Protein AF-A0A956IGI9-F1 (afdb_monomer)

Solvent-accessible surface area (backbone atoms only — not comparable to full-ato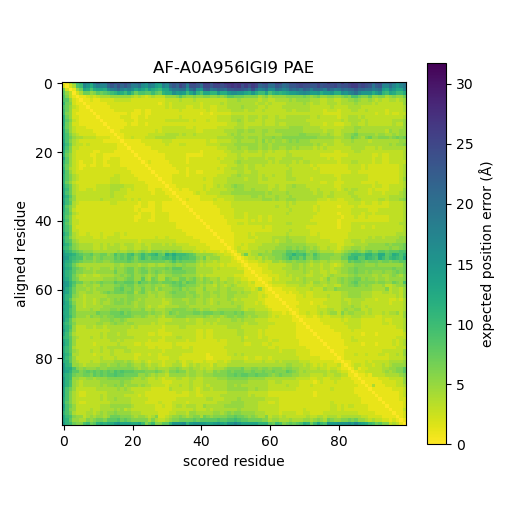m values): 5395 Å² total; per-residue (Å²): 132,85,82,76,76,48,74,65,55,28,53,51,24,49,74,70,71,33,60,66,61,21,14,56,38,40,21,69,46,32,70,42,55,66,71,57,16,45,51,20,46,51,43,31,50,53,46,48,73,73,31,76,65,45,55,61,54,61,63,46,49,58,58,34,54,76,68,66,39,61,70,62,38,30,53,49,45,27,73,50,26,64,42,53,77,88,51,24,58,60,21,40,52,48,36,45,64,75,76,105

pLDDT: mean 87.43, std 8.86, range [37.09, 94.12]

Structure (mmCIF, N/CA/C/O backbone):
data_AF-A0A956IGI9-F1
#
_entry.id   AF-A0A956IGI9-F1
#
loop_
_atom_site.group_PDB
_atom_site.id
_atom_site.type_symbol
_atom_site.label_atom_id
_atom_site.label_alt_id
_atom_site.label_comp_id
_atom_site.label_asym_id
_atom_site.label_entity_id
_atom_site.label_seq_id
_atom_site.pdbx_PDB_ins_code
_atom_site.Cartn_x
_atom_site.Cartn_y
_atom_site.Cartn_z
_atom_site.occupancy
_atom_site.B_iso_or_equiv
_atom_site.auth_seq_id
_atom_site.auth_comp_id
_atom_site.auth_asym_id
_atom_site.auth_atom_id
_atom_site.pdbx_PDB_model_num
ATOM 1 N N . MET A 1 1 ? -14.748 -4.866 -20.538 1.00 37.09 1 MET A N 1
ATOM 2 C CA . MET A 1 1 ? -13.595 -4.004 -20.219 1.00 37.09 1 MET A CA 1
ATOM 3 C C . MET A 1 1 ? -13.408 -4.129 -18.726 1.00 37.09 1 MET A C 1
ATOM 5 O O . MET A 1 1 ? -14.279 -3.675 -18.006 1.00 37.09 1 MET A O 1
ATOM 9 N N . SER A 1 2 ? -12.418 -4.885 -18.262 1.00 43.06 2 SER A N 1
ATOM 10 C CA . SER A 1 2 ? -12.251 -5.094 -16.822 1.00 43.06 2 SER A CA 1
ATOM 11 C C . SER A 1 2 ? -11.619 -3.834 -16.247 1.00 43.06 2 SER A C 1
ATOM 13 O O . SER A 1 2 ? -10.451 -3.565 -16.514 1.00 43.06 2 SER A O 1
ATOM 15 N N . GLU A 1 3 ? -12.413 -3.019 -15.560 1.00 54.44 3 GLU A N 1
ATOM 16 C CA . GLU A 1 3 ? -11.951 -1.813 -14.875 1.00 54.44 3 GLU A CA 1
ATOM 17 C C . GLU A 1 3 ? -10.871 -2.203 -13.857 1.00 54.44 3 GLU A C 1
ATOM 19 O O . GLU A 1 3 ? -11.128 -2.881 -12.862 1.00 54.44 3 GLU A O 1
ATOM 24 N N . SER A 1 4 ? -9.622 -1.851 -14.155 1.00 75.00 4 SER A N 1
ATOM 25 C CA . SER A 1 4 ? -8.497 -2.085 -13.258 1.00 75.00 4 SER A CA 1
ATOM 26 C C . SER A 1 4 ? -8.657 -1.200 -12.028 1.00 75.00 4 SER A C 1
ATOM 28 O O . SER A 1 4 ? -8.580 0.019 -12.147 1.00 75.00 4 SER A O 1
ATOM 30 N N . VAL A 1 5 ? -8.844 -1.805 -10.852 1.00 86.75 5 VAL A N 1
ATOM 31 C CA . VAL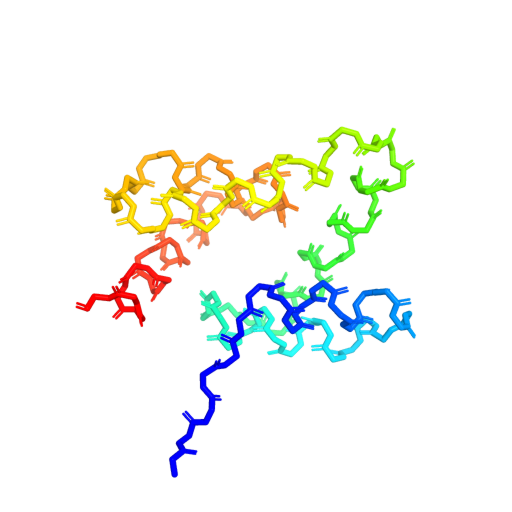 A 1 5 ? -8.848 -1.061 -9.584 1.00 86.75 5 VAL A CA 1
ATOM 32 C C . VAL A 1 5 ? -7.554 -0.261 -9.414 1.00 86.75 5 VAL A C 1
ATOM 34 O O . VAL A 1 5 ? -6.468 -0.715 -9.798 1.00 86.75 5 VAL A O 1
ATOM 37 N N . THR A 1 6 ? -7.677 0.922 -8.822 1.00 87.75 6 THR A N 1
ATOM 38 C CA . THR A 1 6 ? -6.606 1.905 -8.644 1.00 87.75 6 THR A CA 1
ATOM 39 C C . THR A 1 6 ? -6.452 2.317 -7.177 1.00 87.75 6 THR A C 1
ATOM 41 O O . THR A 1 6 ? -7.330 2.099 -6.343 1.00 87.75 6 THR A O 1
ATOM 44 N N . PHE A 1 7 ? -5.352 3.005 -6.850 1.00 86.69 7 PHE A N 1
ATOM 45 C CA . PHE A 1 7 ? -5.176 3.612 -5.524 1.00 86.69 7 PHE A CA 1
ATOM 46 C C . PHE A 1 7 ? -6.249 4.660 -5.192 1.00 86.69 7 PHE A C 1
ATOM 48 O O . PHE A 1 7 ? -6.500 4.930 -4.019 1.00 86.69 7 PHE A O 1
ATOM 55 N N . ARG A 1 8 ? -6.905 5.240 -6.207 1.00 86.38 8 ARG A N 1
ATOM 56 C CA . ARG A 1 8 ? -8.039 6.145 -6.001 1.00 86.38 8 ARG A CA 1
ATOM 57 C C . ARG A 1 8 ? -9.261 5.393 -5.479 1.00 86.38 8 ARG A C 1
ATOM 59 O O . ARG A 1 8 ? -9.946 5.927 -4.615 1.00 86.38 8 ARG A O 1
ATOM 66 N N . ASP A 1 9 ? -9.504 4.176 -5.960 1.00 90.69 9 ASP A N 1
ATOM 67 C CA . ASP A 1 9 ? -10.604 3.328 -5.482 1.00 90.69 9 ASP A CA 1
ATOM 68 C C . ASP A 1 9 ? -10.368 2.908 -4.029 1.00 90.69 9 ASP A C 1
ATOM 70 O O . ASP A 1 9 ? -11.273 2.995 -3.204 1.00 90.69 9 ASP A O 1
ATOM 74 N N . PHE A 1 10 ? -9.120 2.567 -3.689 1.00 91.25 10 PHE A N 1
ATOM 75 C CA . PHE A 1 10 ? -8.707 2.314 -2.306 1.00 91.25 10 PHE A CA 1
ATOM 76 C C . PHE A 1 10 ? -8.962 3.525 -1.398 1.00 91.25 10 PHE A C 1
ATOM 78 O O . PHE A 1 10 ? -9.621 3.404 -0.366 1.00 91.25 10 PHE A O 1
ATOM 85 N N . ALA A 1 11 ? -8.487 4.710 -1.797 1.00 87.62 11 ALA A N 1
ATOM 86 C CA . ALA A 1 11 ? -8.698 5.937 -1.033 1.00 87.62 11 ALA A CA 1
ATOM 87 C C . ALA A 1 11 ? -10.190 6.292 -0.908 1.00 87.62 11 ALA A C 1
ATOM 89 O O . ALA A 1 11 ? -10.628 6.725 0.155 1.00 87.62 11 ALA A O 1
ATOM 90 N N . GLY A 1 12 ? -10.979 6.080 -1.966 1.00 90.00 12 GLY A N 1
ATOM 91 C CA . GLY A 1 12 ? -12.427 6.282 -1.951 1.00 90.00 12 GLY A CA 1
ATOM 92 C C . GLY A 1 12 ? -13.139 5.353 -0.967 1.00 90.00 12 GLY A C 1
ATOM 93 O O . GLY A 1 12 ? -13.962 5.819 -0.182 1.00 90.00 12 GLY A O 1
ATOM 94 N N . ALA A 1 13 ? -12.782 4.067 -0.950 1.00 92.75 13 ALA A N 1
ATOM 95 C CA . ALA A 1 13 ? -13.313 3.101 0.010 1.00 92.75 13 ALA A CA 1
ATOM 96 C C . ALA A 1 13 ? -12.975 3.495 1.459 1.00 92.75 13 ALA A C 1
ATOM 98 O O . ALA A 1 13 ? -13.861 3.536 2.312 1.00 92.75 13 ALA A O 1
ATOM 99 N N . LEU A 1 14 ? -11.728 3.907 1.719 1.00 90.00 14 LEU A N 1
ATOM 100 C CA . LEU A 1 14 ? -11.318 4.417 3.030 1.00 90.00 14 LEU A CA 1
ATOM 101 C C . LEU A 1 14 ? -12.101 5.662 3.463 1.00 90.00 14 LEU A C 1
ATOM 103 O O . LEU A 1 14 ? -12.542 5.738 4.608 1.00 90.00 14 LEU A O 1
ATOM 107 N N . MET A 1 15 ? -12.298 6.627 2.561 1.00 87.62 15 MET A N 1
ATOM 108 C CA . MET A 1 15 ? -13.073 7.842 2.845 1.00 87.62 15 MET A CA 1
ATOM 109 C C . MET A 1 15 ? -14.546 7.542 3.149 1.00 87.62 15 MET A C 1
ATOM 111 O O . MET A 1 15 ? -15.155 8.244 3.952 1.00 87.62 15 MET A O 1
ATOM 115 N N . ASN A 1 16 ? -15.097 6.475 2.567 1.00 91.38 16 ASN A N 1
ATOM 116 C CA . ASN A 1 16 ? -16.446 5.988 2.856 1.00 91.38 16 ASN A CA 1
ATOM 117 C C . ASN A 1 16 ? -16.521 5.102 4.113 1.00 91.38 16 ASN A C 1
ATOM 119 O O . ASN A 1 16 ? -17.584 4.565 4.410 1.00 91.38 16 ASN A O 1
ATOM 123 N N . SER A 1 17 ? -15.419 4.954 4.861 1.00 90.56 17 SER A N 1
ATOM 124 C CA . SER A 1 17 ? -15.307 4.035 6.006 1.00 90.56 17 SER A CA 1
ATOM 125 C C . SER A 1 17 ? -15.577 2.564 5.650 1.00 90.56 17 SER A C 1
ATOM 127 O O . SER A 1 17 ? -15.946 1.771 6.513 1.00 90.56 17 SER A O 1
ATOM 129 N N . ASP A 1 18 ? -15.359 2.189 4.387 1.00 93.38 18 ASP A N 1
ATOM 130 C CA . ASP A 1 18 ? -15.518 0.829 3.876 1.00 93.38 18 ASP A CA 1
ATOM 131 C C . ASP A 1 18 ? -14.156 0.116 3.825 1.00 93.38 18 ASP A C 1
ATOM 133 O O . ASP A 1 18 ? -13.492 0.008 2.788 1.00 93.38 18 ASP A O 1
ATOM 137 N N . SER A 1 19 ? -13.700 -0.337 4.996 1.00 90.94 19 SER A N 1
ATOM 138 C CA . SER A 1 19 ? -12.419 -1.044 5.136 1.00 90.94 19 SER A CA 1
ATOM 139 C C . SER A 1 19 ? -12.394 -2.384 4.391 1.00 90.94 19 SER A C 1
ATOM 141 O O . SER A 1 19 ? -11.324 -2.824 3.962 1.00 90.94 19 SER A O 1
ATOM 143 N N . GLU A 1 20 ? -13.551 -3.031 4.221 1.00 92.62 20 GLU A N 1
ATOM 144 C CA . GLU A 1 20 ? -13.662 -4.299 3.498 1.00 92.62 20 GLU A CA 1
ATOM 145 C C . GLU A 1 20 ? -13.383 -4.076 2.010 1.00 92.62 20 GLU A C 1
ATOM 147 O O . GLU A 1 20 ? -12.456 -4.687 1.464 1.00 92.62 20 GLU A O 1
ATOM 152 N N . ALA A 1 21 ? -14.073 -3.117 1.383 1.00 92.88 21 ALA A N 1
ATOM 153 C CA . ALA A 1 21 ? -13.815 -2.744 -0.005 1.00 92.88 21 ALA A CA 1
ATOM 154 C C . ALA A 1 21 ? -12.370 -2.262 -0.206 1.00 92.88 21 ALA A C 1
ATOM 156 O O . ALA A 1 21 ? -11.716 -2.661 -1.173 1.00 92.88 21 ALA A O 1
ATOM 157 N N . ALA A 1 22 ? -11.830 -1.474 0.732 1.00 93.31 22 ALA A N 1
ATOM 158 C CA . ALA A 1 22 ? -10.442 -1.020 0.681 1.00 93.31 22 ALA A CA 1
ATOM 159 C C . ALA A 1 22 ? -9.452 -2.202 0.676 1.00 93.31 22 ALA A C 1
ATOM 161 O O . AL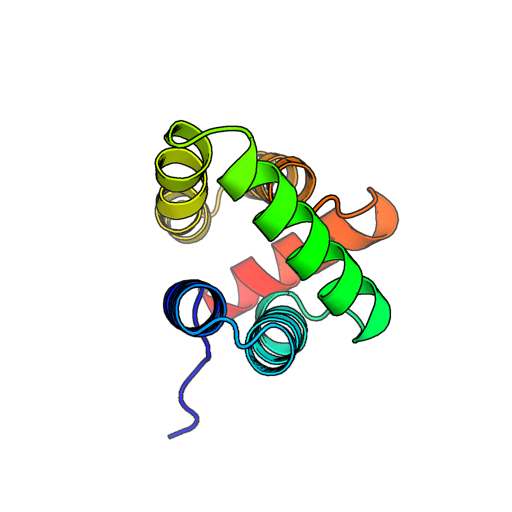A A 1 22 ? -8.547 -2.256 -0.160 1.00 93.31 22 ALA A O 1
ATOM 162 N N . SER A 1 23 ? -9.645 -3.196 1.550 1.00 93.94 23 SER A N 1
ATOM 163 C CA . SER A 1 23 ? -8.800 -4.398 1.562 1.00 93.94 23 SER A CA 1
ATOM 164 C C . SER A 1 23 ? -8.921 -5.222 0.272 1.00 93.94 23 SER A C 1
ATOM 166 O O . SER A 1 23 ? -7.904 -5.650 -0.275 1.00 93.94 23 SER A O 1
ATOM 168 N N . GLY A 1 24 ? -10.127 -5.360 -0.292 1.00 93.75 24 GLY A N 1
ATOM 169 C CA . GLY A 1 24 ? -10.339 -6.051 -1.569 1.00 93.75 24 GLY A CA 1
ATOM 170 C C . GLY A 1 24 ? -9.620 -5.377 -2.743 1.00 93.75 24 GLY A C 1
ATOM 171 O O . GLY A 1 24 ? -9.042 -6.053 -3.607 1.00 93.75 24 GLY A O 1
ATOM 172 N N . VAL A 1 25 ? -9.576 -4.039 -2.744 1.00 93.25 25 VAL A N 1
ATOM 173 C CA . VAL A 1 25 ? -8.773 -3.277 -3.707 1.00 93.25 25 VAL A CA 1
ATOM 174 C C . VAL A 1 25 ? -7.288 -3.604 -3.542 1.00 93.25 25 VAL A C 1
ATOM 176 O O . VAL A 1 25 ? -6.643 -3.921 -4.541 1.00 93.25 25 VAL A O 1
ATOM 179 N N . LEU A 1 26 ? -6.743 -3.603 -2.318 1.00 92.44 26 LEU A N 1
ATOM 180 C CA . LEU A 1 26 ? -5.323 -3.914 -2.085 1.00 92.44 26 LEU A CA 1
ATOM 181 C C . LEU A 1 26 ? -4.943 -5.336 -2.501 1.00 92.44 26 LEU A C 1
ATOM 183 O O . LEU A 1 26 ? -3.895 -5.516 -3.121 1.00 92.44 26 LEU A O 1
ATOM 187 N N . THR A 1 27 ? -5.792 -6.332 -2.238 1.00 93.62 27 THR A N 1
ATOM 188 C CA . THR A 1 27 ? -5.577 -7.709 -2.714 1.00 93.62 27 THR A CA 1
ATOM 189 C C . THR A 1 27 ? -5.385 -7.747 -4.229 1.00 93.62 27 THR A C 1
ATOM 191 O O . THR A 1 27 ? -4.445 -8.360 -4.730 1.00 93.62 27 THR A O 1
ATOM 194 N N . THR A 1 28 ? -6.229 -7.035 -4.974 1.00 91.75 28 THR A N 1
ATOM 195 C CA . THR A 1 28 ? -6.161 -7.014 -6.442 1.00 91.75 28 THR A CA 1
ATOM 196 C C . THR A 1 28 ? -4.977 -6.188 -6.955 1.00 91.75 28 THR A C 1
ATOM 198 O O . THR A 1 28 ? -4.307 -6.565 -7.923 1.00 91.75 28 THR A O 1
ATOM 201 N N . LEU A 1 29 ? -4.724 -5.047 -6.315 1.00 90.06 29 LEU A N 1
ATOM 202 C CA . LEU A 1 29 ? -3.771 -4.039 -6.765 1.00 90.06 29 LEU A CA 1
ATOM 203 C C . LEU A 1 29 ? -2.322 -4.431 -6.456 1.00 90.06 29 LEU A C 1
ATOM 205 O O . LEU A 1 29 ? -1.450 -4.217 -7.295 1.00 90.06 29 LEU A O 1
ATOM 209 N N . LEU A 1 30 ? -2.085 -5.054 -5.300 1.00 90.56 30 LEU A N 1
ATOM 210 C CA . LEU A 1 30 ? -0.764 -5.489 -4.835 1.00 90.56 30 LEU A CA 1
ATOM 211 C C . LEU A 1 30 ? -0.531 -6.997 -4.994 1.00 90.56 30 LEU A C 1
ATOM 213 O O . LEU A 1 30 ? 0.599 -7.447 -4.842 1.00 90.56 30 LEU A O 1
ATOM 217 N N . GLY A 1 31 ? -1.566 -7.782 -5.309 1.00 91.19 31 GLY A N 1
ATOM 218 C CA . GLY A 1 31 ? -1.432 -9.232 -5.479 1.00 91.19 31 GLY A CA 1
ATOM 219 C C . GLY A 1 31 ? -1.124 -9.971 -4.172 1.00 91.19 31 GLY A C 1
ATOM 220 O O . GLY A 1 31 ? -0.488 -11.021 -4.196 1.00 91.19 31 GLY A O 1
ATOM 221 N N . ILE A 1 32 ? -1.542 -9.408 -3.035 1.00 92.50 32 ILE A N 1
ATOM 222 C CA . ILE A 1 32 ? -1.327 -9.958 -1.688 1.00 92.50 32 ILE A CA 1
ATOM 223 C C . ILE A 1 32 ? -2.581 -10.674 -1.176 1.00 92.50 32 ILE A C 1
ATOM 225 O O . ILE A 1 32 ? -3.693 -10.388 -1.620 1.00 92.50 32 ILE A O 1
ATOM 229 N N . ASP A 1 33 ? -2.427 -11.591 -0.220 1.00 92.25 33 ASP A N 1
ATOM 230 C CA . ASP A 1 33 ? -3.563 -12.300 0.373 1.00 92.25 33 ASP A CA 1
ATOM 231 C C . ASP A 1 33 ? -4.481 -11.368 1.185 1.00 92.25 33 ASP A C 1
ATOM 233 O O . ASP A 1 33 ? -4.087 -10.280 1.608 1.00 92.25 33 ASP A O 1
ATOM 237 N N . ALA A 1 34 ? -5.717 -11.809 1.431 1.00 90.06 34 ALA A N 1
ATOM 238 C CA . ALA A 1 34 ? -6.721 -11.017 2.142 1.00 90.06 34 ALA A CA 1
ATOM 239 C C . ALA A 1 34 ? -6.295 -10.630 3.573 1.00 90.06 34 ALA A C 1
ATOM 241 O O . ALA A 1 34 ?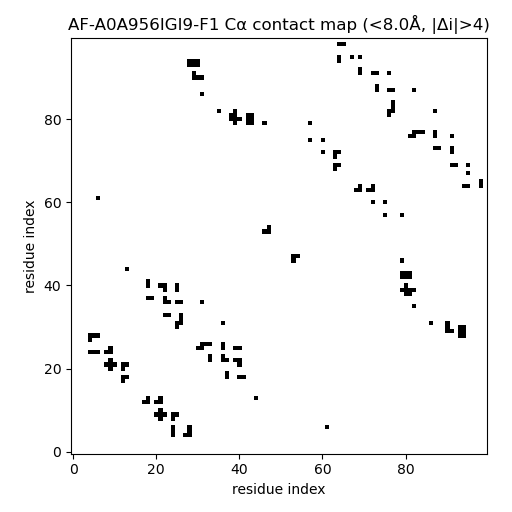 -6.616 -9.539 4.040 1.00 90.06 34 ALA A O 1
ATOM 242 N N . GLY A 1 35 ? -5.539 -11.484 4.272 1.00 91.81 35 GLY A N 1
ATOM 243 C CA . GLY A 1 35 ? -5.050 -11.195 5.621 1.00 91.81 35 GLY A CA 1
ATOM 244 C C . GLY A 1 35 ? -3.912 -10.172 5.630 1.00 91.81 35 GLY A C 1
ATOM 245 O O . GLY A 1 35 ? -3.815 -9.355 6.548 1.00 91.81 35 GLY A O 1
ATOM 246 N N . ALA A 1 36 ? -3.038 -10.191 4.623 1.00 91.38 36 ALA A N 1
ATOM 247 C CA . ALA A 1 36 ? -2.052 -9.134 4.400 1.00 91.38 36 ALA A CA 1
ATOM 248 C C . ALA A 1 36 ? -2.724 -7.817 3.982 1.00 91.38 36 ALA A C 1
ATOM 250 O O . ALA A 1 36 ? -2.378 -6.769 4.519 1.00 91.38 36 ALA A O 1
ATOM 251 N N . ALA A 1 37 ? -3.724 -7.871 3.099 1.00 93.38 37 ALA A N 1
ATOM 252 C CA . ALA A 1 37 ? -4.474 -6.699 2.660 1.00 93.38 37 ALA A CA 1
ATOM 253 C C . ALA A 1 37 ? -5.240 -6.026 3.805 1.00 93.38 37 ALA A C 1
ATOM 255 O O . ALA A 1 37 ? -5.176 -4.809 3.939 1.00 93.38 37 ALA A O 1
ATOM 256 N N . ALA A 1 38 ? -5.900 -6.793 4.677 1.00 93.75 38 ALA A N 1
ATOM 257 C CA . ALA A 1 38 ? -6.585 -6.244 5.848 1.00 93.75 38 ALA A CA 1
ATOM 258 C C . ALA A 1 38 ? -5.615 -5.514 6.795 1.00 93.75 38 ALA A C 1
ATOM 260 O O . ALA A 1 38 ? -5.889 -4.394 7.223 1.00 93.75 38 ALA A O 1
ATOM 261 N N . ARG A 1 39 ? -4.447 -6.115 7.067 1.00 93.50 39 ARG A N 1
ATOM 262 C CA . ARG A 1 39 ? -3.389 -5.492 7.882 1.00 93.50 39 ARG A CA 1
ATOM 263 C C . ARG A 1 39 ? -2.827 -4.231 7.229 1.00 93.50 39 ARG A C 1
ATOM 265 O O . ARG A 1 39 ? -2.643 -3.230 7.911 1.00 93.50 39 ARG A O 1
ATOM 272 N N . ALA A 1 40 ? -2.618 -4.262 5.916 1.00 93.69 40 ALA A N 1
ATOM 273 C CA . ALA A 1 40 ? -2.164 -3.114 5.145 1.00 93.69 40 ALA A CA 1
ATOM 274 C C . ALA A 1 40 ? -3.169 -1.955 5.163 1.00 93.69 40 ALA A C 1
ATOM 276 O O . ALA A 1 40 ? -2.777 -0.805 5.359 1.00 93.69 40 ALA A O 1
ATOM 277 N N . THR A 1 41 ? -4.462 -2.251 5.010 1.00 94.12 41 THR A N 1
ATOM 278 C CA . THR A 1 41 ? -5.544 -1.264 5.126 1.00 94.12 41 THR A CA 1
ATOM 279 C C . THR A 1 41 ? -5.559 -0.631 6.514 1.00 94.12 41 THR A C 1
ATOM 281 O O . THR A 1 41 ? -5.610 0.593 6.619 1.00 94.12 41 THR A O 1
ATOM 284 N N . GLN A 1 42 ? -5.468 -1.446 7.570 1.00 93.38 42 GLN A N 1
ATOM 285 C CA . GLN A 1 42 ? -5.437 -0.952 8.945 1.00 93.38 42 GLN A CA 1
ATOM 286 C C . GLN A 1 42 ? -4.221 -0.046 9.187 1.00 93.38 42 GLN A C 1
ATOM 288 O O . GLN A 1 42 ? -4.377 1.071 9.675 1.00 93.38 42 GLN A O 1
ATOM 293 N N . HIS A 1 43 ? -3.023 -0.485 8.786 1.00 93.00 43 HIS A N 1
ATOM 294 C CA . HIS A 1 43 ? -1.799 0.310 8.923 1.00 93.00 43 HIS A CA 1
ATOM 295 C C . HIS A 1 43 ? -1.921 1.652 8.194 1.00 93.00 43 HIS A C 1
ATOM 297 O O . HIS A 1 43 ? -1.580 2.696 8.743 1.00 93.00 43 HIS A O 1
ATOM 303 N N . PHE A 1 44 ? -2.477 1.655 6.981 1.00 92.06 44 PHE A N 1
ATOM 304 C CA . PHE A 1 44 ? -2.697 2.884 6.222 1.00 92.06 44 PHE A CA 1
ATOM 305 C C . PHE A 1 44 ? -3.663 3.845 6.938 1.00 92.06 44 PHE A C 1
ATOM 307 O O . PHE A 1 44 ? -3.407 5.049 6.990 1.00 92.06 44 PHE A O 1
ATOM 314 N N . GLN A 1 45 ? -4.752 3.331 7.521 1.00 90.50 45 GLN A N 1
ATOM 315 C CA . GLN A 1 45 ? -5.703 4.128 8.309 1.00 90.50 45 GLN A CA 1
ATOM 316 C C . GLN A 1 45 ? -5.048 4.741 9.553 1.00 90.50 45 GLN A C 1
ATOM 318 O O . GLN A 1 45 ? -5.255 5.922 9.839 1.00 90.50 45 GLN A O 1
ATOM 323 N N . GLU A 1 46 ? -4.223 3.971 10.264 1.00 91.31 46 GLU A N 1
ATOM 324 C CA . GLU A 1 46 ? -3.469 4.449 11.428 1.00 91.31 46 GLU A CA 1
ATOM 325 C C . GLU A 1 46 ? -2.489 5.568 11.039 1.00 91.31 46 GLU A C 1
ATOM 327 O O . GLU A 1 46 ? -2.436 6.604 11.705 1.00 91.31 46 GLU A O 1
ATOM 332 N N . GLN A 1 47 ? -1.777 5.421 9.918 1.00 90.38 47 GLN A N 1
ATOM 333 C CA . GLN A 1 47 ? -0.867 6.452 9.403 1.00 90.38 47 GLN A CA 1
ATOM 334 C C . GLN A 1 47 ? -1.605 7.722 8.952 1.00 90.38 47 GLN A C 1
ATOM 336 O O . GLN A 1 47 ? -1.147 8.835 9.227 1.00 90.38 47 GLN A O 1
ATOM 341 N N . MET A 1 48 ? -2.769 7.579 8.307 1.00 87.88 48 MET A N 1
ATOM 342 C CA . MET A 1 48 ? -3.630 8.714 7.952 1.00 87.88 48 MET A CA 1
ATOM 343 C C . MET A 1 48 ? -4.098 9.491 9.185 1.00 87.88 48 MET A C 1
ATOM 345 O O . MET A 1 48 ? -4.104 10.722 9.164 1.00 87.88 48 MET A O 1
ATOM 349 N N . ALA A 1 49 ? -4.491 8.784 10.248 1.00 86.56 49 ALA A N 1
ATOM 350 C CA . ALA A 1 49 ? -4.918 9.402 11.499 1.00 86.56 49 ALA A CA 1
ATOM 351 C C . ALA A 1 49 ? -3.749 10.075 12.236 1.00 86.56 49 ALA A C 1
ATOM 353 O O . ALA A 1 49 ? -3.933 11.117 12.866 1.00 86.56 49 ALA A O 1
ATOM 354 N N . ALA A 1 50 ? -2.546 9.505 12.136 1.00 87.69 50 ALA A N 1
ATOM 355 C CA . ALA A 1 50 ? -1.349 10.031 12.781 1.00 87.69 50 ALA A CA 1
ATOM 356 C C . ALA A 1 50 ? -0.817 11.313 12.121 1.00 87.69 50 ALA A C 1
ATOM 358 O O . ALA A 1 50 ? -0.303 12.187 12.822 1.00 87.69 50 ALA A O 1
ATOM 359 N N . SER A 1 51 ? -0.905 11.447 10.791 1.00 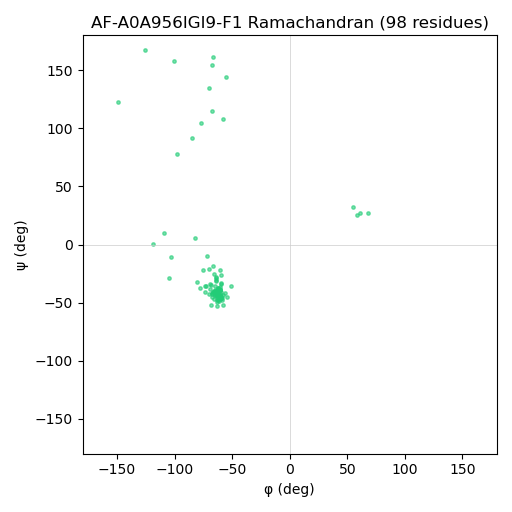81.25 51 SER A N 1
ATOM 360 C CA . SER A 1 51 ? -0.373 12.625 10.099 1.00 81.25 51 SER A CA 1
ATOM 361 C C . SER A 1 51 ? -1.140 12.999 8.827 1.00 81.25 51 SER A C 1
ATOM 363 O O . SER A 1 51 ? -1.128 12.248 7.851 1.00 81.25 51 SER A O 1
ATOM 365 N N . PRO A 1 52 ? -1.672 14.233 8.732 1.00 77.25 52 PRO A N 1
ATOM 366 C CA . PRO A 1 52 ? -2.255 14.749 7.492 1.00 77.25 52 PRO A CA 1
ATOM 367 C C . PRO A 1 52 ? -1.258 14.787 6.322 1.00 77.25 52 PRO A C 1
ATOM 369 O O . PRO A 1 52 ? -1.653 14.699 5.160 1.00 77.25 52 PRO A O 1
ATOM 372 N N . ALA A 1 53 ? 0.047 14.892 6.608 1.00 82.88 53 ALA A N 1
ATOM 373 C CA . ALA A 1 53 ? 1.094 14.889 5.586 1.00 82.88 53 ALA A CA 1
ATOM 374 C C . ALA A 1 53 ? 1.277 13.512 4.923 1.00 82.88 53 ALA A C 1
ATOM 376 O O . ALA A 1 53 ? 1.762 13.435 3.792 1.00 82.88 53 ALA A O 1
ATOM 377 N N . PHE A 1 54 ? 0.842 12.433 5.582 1.00 85.38 54 PHE A N 1
ATOM 378 C CA . PHE A 1 54 ? 0.874 11.083 5.022 1.00 85.38 54 PHE A CA 1
ATOM 379 C C . PHE A 1 54 ? 0.031 10.975 3.746 1.00 85.38 54 PHE A C 1
ATOM 381 O O . PHE A 1 54 ? 0.453 10.340 2.784 1.00 85.38 54 PHE A O 1
ATOM 388 N N . MET A 1 55 ? -1.105 11.678 3.680 1.00 79.31 55 MET A N 1
ATOM 389 C CA . MET A 1 55 ? -1.947 11.706 2.478 1.00 79.31 55 MET A CA 1
ATOM 390 C C . MET A 1 55 ? -1.207 12.277 1.264 1.00 79.31 55 MET A C 1
ATOM 392 O O . MET A 1 55 ? -1.332 11.744 0.164 1.00 79.31 55 MET A O 1
ATOM 396 N N . MET A 1 56 ? -0.382 13.314 1.451 1.00 80.81 56 MET A N 1
ATOM 397 C CA . MET A 1 56 ? 0.447 13.857 0.366 1.00 80.81 56 MET A CA 1
ATOM 398 C C . MET A 1 56 ? 1.484 12.840 -0.120 1.00 80.81 56 MET A C 1
ATOM 400 O O . MET A 1 56 ? 1.697 12.704 -1.324 1.00 80.81 56 MET A O 1
ATOM 404 N N . LYS A 1 57 ? 2.078 12.077 0.804 1.00 83.25 57 LYS A N 1
ATOM 405 C CA . LYS A 1 57 ? 3.026 11.004 0.483 1.00 83.25 57 LYS A CA 1
ATOM 406 C C . LYS A 1 57 ? 2.355 9.856 -0.276 1.00 83.25 57 LYS A C 1
ATOM 408 O O . LYS A 1 57 ? 2.857 9.443 -1.317 1.00 83.25 57 LYS A O 1
ATOM 413 N N . ALA A 1 58 ? 1.194 9.398 0.191 1.00 81.75 58 ALA A N 1
ATOM 414 C CA . ALA A 1 58 ? 0.423 8.341 -0.458 1.00 81.75 58 ALA A CA 1
ATOM 415 C C . ALA A 1 58 ? -0.033 8.736 -1.874 1.00 81.75 58 ALA A C 1
ATOM 417 O O . ALA A 1 58 ? 0.013 7.913 -2.787 1.00 81.75 58 ALA A O 1
ATOM 418 N N . MET A 1 59 ? -0.397 10.006 -2.096 1.00 80.00 59 MET A N 1
ATOM 419 C CA . MET A 1 59 ? -0.696 10.522 -3.439 1.00 80.00 59 MET A CA 1
ATOM 420 C C . MET A 1 59 ? 0.524 10.488 -4.376 1.00 80.00 59 MET A C 1
ATOM 422 O O . MET A 1 59 ? 0.363 10.258 -5.574 1.00 80.00 59 MET A O 1
ATOM 426 N N . GLY A 1 60 ? 1.739 10.653 -3.843 1.00 83.56 60 GLY A N 1
ATOM 427 C CA . GLY A 1 60 ? 2.988 10.560 -4.605 1.00 83.56 60 GLY A CA 1
ATOM 428 C C . GLY A 1 60 ? 3.298 9.159 -5.143 1.00 83.56 60 GLY A C 1
ATOM 429 O O . GLY A 1 60 ? 4.050 9.030 -6.105 1.00 83.56 60 GLY A O 1
ATOM 430 N N . MET A 1 61 ? 2.678 8.111 -4.592 1.00 84.19 61 MET A N 1
ATOM 431 C CA . MET A 1 61 ? 2.904 6.723 -5.007 1.00 84.19 61 MET A CA 1
ATOM 432 C C . MET A 1 61 ? 2.567 6.482 -6.480 1.00 84.19 61 MET A C 1
ATOM 434 O O . MET A 1 61 ? 3.262 5.726 -7.152 1.00 84.19 61 MET A O 1
ATOM 438 N N . ARG A 1 62 ? 1.560 7.181 -7.021 1.00 81.88 62 ARG A N 1
ATOM 439 C CA . ARG A 1 62 ? 1.245 7.119 -8.454 1.00 81.88 62 ARG A CA 1
ATOM 440 C C . ARG A 1 62 ? 2.426 7.575 -9.314 1.00 81.88 62 ARG A C 1
ATOM 442 O O . ARG A 1 62 ? 2.766 6.893 -10.273 1.00 81.88 62 ARG A O 1
ATOM 449 N N . THR A 1 63 ? 3.059 8.687 -8.949 1.00 85.25 63 THR A N 1
ATOM 450 C CA . THR A 1 63 ? 4.219 9.227 -9.668 1.00 85.25 63 THR A CA 1
ATOM 451 C C . THR A 1 63 ? 5.378 8.234 -9.672 1.00 85.25 63 THR A C 1
ATOM 453 O O . THR A 1 63 ? 6.035 8.066 -10.692 1.00 85.25 63 THR A O 1
ATOM 456 N N . VAL A 1 64 ? 5.601 7.534 -8.556 1.00 87.81 64 VAL A N 1
ATOM 457 C CA . VAL A 1 64 ? 6.666 6.525 -8.433 1.00 87.81 64 VAL A CA 1
ATOM 458 C C . VAL A 1 64 ? 6.396 5.300 -9.308 1.00 87.81 64 VAL A C 1
ATOM 460 O O . VAL A 1 64 ? 7.299 4.812 -9.986 1.00 87.81 64 VAL A O 1
ATOM 463 N N . VAL A 1 65 ? 5.142 4.838 -9.347 1.00 87.06 65 VAL A N 1
ATOM 464 C CA . VAL A 1 65 ? 4.717 3.745 -10.235 1.00 87.06 65 VAL A CA 1
ATOM 465 C C . VAL A 1 65 ? 4.888 4.138 -11.706 1.00 87.06 65 VAL A C 1
ATOM 467 O O . VAL A 1 65 ? 5.448 3.365 -12.479 1.00 87.06 65 VAL A O 1
ATOM 470 N N . GLU A 1 66 ? 4.465 5.346 -12.093 1.00 86.31 66 GLU A N 1
ATOM 471 C CA . GLU A 1 66 ? 4.615 5.863 -13.464 1.00 86.31 66 GLU A CA 1
ATOM 472 C C . GLU A 1 66 ? 6.092 6.051 -13.857 1.00 86.31 66 GLU A C 1
ATOM 474 O O . GLU A 1 66 ? 6.469 5.768 -14.995 1.00 86.31 66 GLU A O 1
ATOM 479 N N . ALA A 1 67 ? 6.946 6.459 -12.913 1.00 87.62 67 ALA A N 1
ATOM 480 C CA . ALA A 1 67 ? 8.393 6.572 -13.104 1.00 87.62 67 ALA A CA 1
ATOM 481 C C . ALA A 1 67 ? 9.116 5.213 -13.180 1.00 87.62 67 ALA A C 1
ATOM 483 O O . ALA A 1 67 ? 10.295 5.174 -13.532 1.00 87.62 67 ALA A O 1
ATOM 484 N N . LYS A 1 68 ? 8.424 4.106 -12.872 1.00 86.88 68 LYS A N 1
ATOM 485 C CA . LYS A 1 68 ? 8.974 2.742 -12.805 1.00 86.88 68 LYS A CA 1
ATOM 486 C C . LYS A 1 68 ? 10.179 2.612 -11.859 1.00 86.88 68 LYS A C 1
ATOM 488 O O . LYS A 1 68 ? 11.060 1.782 -12.083 1.00 86.88 68 LYS A O 1
ATOM 493 N N . ASP A 1 69 ? 10.204 3.407 -10.790 1.00 89.56 69 ASP A N 1
ATOM 494 C CA . ASP A 1 69 ? 11.236 3.329 -9.752 1.00 89.56 69 ASP A CA 1
ATOM 495 C C . ASP A 1 69 ? 10.854 2.259 -8.717 1.00 89.56 69 ASP A C 1
ATOM 497 O O . ASP A 1 69 ? 10.134 2.516 -7.751 1.00 89.56 69 ASP A O 1
ATOM 501 N N . GLU A 1 70 ? 11.312 1.025 -8.944 1.00 89.88 70 GLU A N 1
ATOM 502 C CA . GLU A 1 70 ? 11.025 -0.118 -8.065 1.00 89.88 70 GLU A CA 1
ATOM 503 C C . GLU A 1 70 ? 11.553 0.096 -6.639 1.00 89.88 70 GLU A C 1
ATOM 505 O O . GLU A 1 70 ? 10.870 -0.254 -5.677 1.00 89.88 70 GLU A O 1
ATOM 510 N N . ALA A 1 71 ? 12.735 0.697 -6.479 1.00 89.31 71 ALA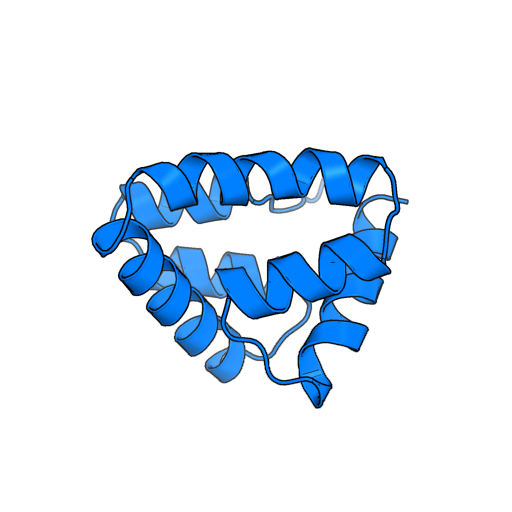 A N 1
ATOM 511 C CA . ALA A 1 71 ? 13.351 0.882 -5.166 1.00 89.31 71 ALA A CA 1
ATOM 512 C C . ALA A 1 71 ? 12.548 1.871 -4.312 1.00 89.31 71 ALA A C 1
ATOM 514 O O . ALA A 1 71 ? 12.244 1.602 -3.144 1.00 89.31 71 ALA A O 1
ATOM 515 N N . GLN A 1 72 ? 12.148 2.992 -4.911 1.00 90.12 72 GLN A N 1
ATOM 516 C CA . GLN A 1 72 ? 11.301 3.968 -4.240 1.00 90.12 72 GLN A CA 1
ATOM 517 C C . GLN A 1 72 ? 9.886 3.421 -4.002 1.00 90.12 72 GLN A C 1
ATOM 519 O O . GLN A 1 72 ? 9.299 3.690 -2.952 1.00 90.12 72 GLN A O 1
ATOM 524 N N . LEU A 1 73 ? 9.356 2.603 -4.918 1.00 90.81 73 LEU A N 1
ATOM 525 C CA . LEU A 1 73 ? 8.056 1.956 -4.747 1.00 90.81 73 LEU A CA 1
ATOM 526 C C . LEU A 1 73 ? 8.057 0.972 -3.574 1.00 90.81 73 LEU A C 1
ATOM 528 O O . LEU A 1 73 ? 7.126 0.989 -2.775 1.00 90.81 73 LEU A O 1
ATOM 532 N N . VAL A 1 74 ? 9.103 0.156 -3.428 1.00 92.31 74 VAL A N 1
ATOM 533 C CA . VAL A 1 74 ? 9.264 -0.758 -2.285 1.00 92.31 74 VAL A CA 1
ATOM 534 C C . VAL A 1 74 ? 9.289 0.015 -0.967 1.00 92.31 74 VAL A C 1
ATOM 536 O O . VAL A 1 74 ? 8.573 -0.350 -0.034 1.00 92.31 74 VAL A O 1
ATOM 539 N N . SER A 1 75 ? 10.050 1.113 -0.902 1.00 90.94 75 SER A N 1
ATOM 540 C CA . SER A 1 75 ? 10.095 1.965 0.292 1.00 90.94 75 SER A CA 1
ATOM 541 C C . SER A 1 75 ? 8.708 2.509 0.638 1.00 90.94 75 SER A C 1
ATOM 543 O O . SER A 1 75 ? 8.260 2.381 1.776 1.00 90.94 75 SER A O 1
ATOM 545 N N . LEU A 1 76 ? 7.990 3.051 -0.350 1.00 90.00 76 LEU A N 1
ATOM 546 C CA . LEU A 1 76 ? 6.647 3.590 -0.142 1.00 90.00 76 LEU A CA 1
ATOM 547 C C . LEU A 1 76 ? 5.641 2.515 0.262 1.00 90.00 76 LEU A C 1
ATOM 549 O O . LEU A 1 76 ? 4.837 2.752 1.157 1.00 90.00 76 LEU A O 1
ATOM 553 N N . LEU A 1 77 ? 5.680 1.336 -0.359 1.00 91.75 77 LEU A N 1
ATOM 554 C CA . LEU A 1 77 ? 4.769 0.247 -0.019 1.00 91.75 77 LEU A CA 1
ATOM 555 C C . LEU A 1 77 ? 5.005 -0.261 1.409 1.00 91.75 77 LEU A C 1
ATOM 557 O O . LEU A 1 77 ? 4.042 -0.505 2.134 1.00 91.75 77 LEU A O 1
ATOM 561 N N . SER A 1 78 ? 6.263 -0.373 1.837 1.00 92.12 78 SER A N 1
ATOM 562 C CA . SER A 1 78 ? 6.599 -0.743 3.216 1.00 92.12 78 SER A CA 1
ATOM 563 C C . SER A 1 78 ? 6.107 0.310 4.214 1.00 92.12 78 SER A C 1
ATOM 565 O O . SER A 1 78 ? 5.411 -0.011 5.174 1.00 92.12 78 SER A O 1
ATOM 567 N N . GLU A 1 79 ? 6.371 1.590 3.956 1.00 90.12 79 GLU A N 1
ATOM 568 C CA . GLU A 1 79 ? 5.996 2.674 4.869 1.00 90.12 79 GLU A CA 1
ATOM 569 C C . GLU A 1 79 ? 4.479 2.911 4.924 1.00 90.12 79 GLU A C 1
ATOM 571 O O . GLU A 1 79 ? 3.921 3.120 6.005 1.00 90.12 79 GLU A O 1
ATOM 576 N N . CYS A 1 80 ? 3.803 2.885 3.771 1.00 90.56 80 CYS A N 1
ATOM 577 C CA . CYS A 1 80 ? 2.380 3.195 3.670 1.00 90.56 80 CYS A CA 1
ATOM 578 C C . CYS A 1 80 ? 1.473 2.029 4.058 1.00 90.56 80 CYS A C 1
ATOM 580 O O . CYS A 1 80 ? 0.389 2.270 4.580 1.00 90.56 80 CYS A O 1
ATOM 582 N N . PHE A 1 81 ? 1.894 0.790 3.809 1.00 91.31 81 PHE A N 1
ATOM 583 C CA . PHE A 1 81 ? 1.062 -0.397 4.019 1.00 91.31 81 PHE A CA 1
ATOM 584 C C . PHE A 1 81 ? 1.638 -1.370 5.050 1.00 91.31 81 PHE A C 1
ATOM 586 O O . PHE A 1 81 ? 1.039 -2.413 5.291 1.00 91.31 81 PHE A O 1
ATOM 593 N N . GLY A 1 82 ? 2.793 -1.072 5.650 1.00 91.06 82 GLY A N 1
ATOM 594 C CA . GLY A 1 82 ? 3.401 -1.930 6.669 1.00 91.06 82 GLY A CA 1
ATOM 595 C C . GLY A 1 82 ? 3.741 -3.330 6.152 1.00 91.06 82 GLY A C 1
ATOM 596 O O . GLY A 1 82 ? 3.718 -4.294 6.919 1.00 91.06 82 GLY A O 1
ATOM 597 N N . LEU A 1 83 ? 3.988 -3.477 4.843 1.00 89.88 83 LEU A N 1
ATOM 598 C CA . LEU A 1 83 ? 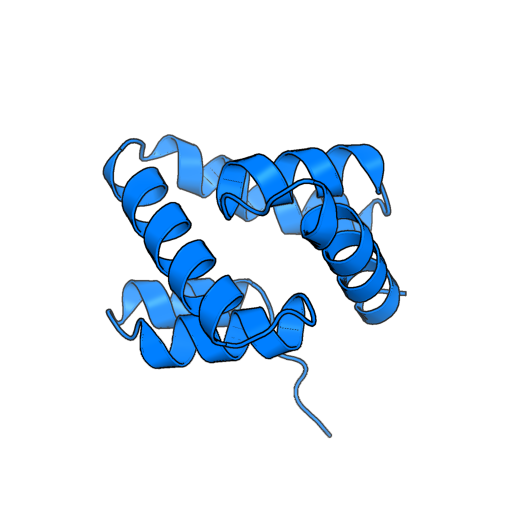4.257 -4.783 4.248 1.00 89.88 83 LEU A CA 1
ATOM 599 C C . LEU A 1 83 ? 5.626 -5.311 4.703 1.00 89.88 83 LEU A C 1
ATOM 601 O O . LEU A 1 83 ? 6.610 -4.575 4.641 1.00 89.88 83 LEU A O 1
ATOM 605 N N . PRO A 1 84 ? 5.728 -6.594 5.096 1.00 87.00 84 PRO A N 1
ATOM 606 C CA . PRO A 1 84 ? 7.014 -7.198 5.422 1.00 87.00 84 PRO A CA 1
ATOM 607 C C . PRO A 1 84 ? 7.896 -7.319 4.171 1.00 87.00 84 PRO A C 1
ATOM 609 O O . PRO A 1 84 ? 7.380 -7.480 3.062 1.00 87.00 84 PRO A O 1
ATOM 612 N N . ASP A 1 85 ? 9.222 -7.352 4.350 1.00 82.38 85 ASP A N 1
ATOM 613 C CA . ASP A 1 85 ? 10.202 -7.481 3.254 1.00 82.38 85 ASP A CA 1
ATOM 614 C C . ASP A 1 85 ? 9.905 -8.648 2.297 1.00 82.38 85 ASP A C 1
ATOM 616 O O . ASP A 1 85 ? 10.065 -8.539 1.082 1.00 82.38 85 ASP A O 1
ATOM 620 N N . ALA A 1 86 ? 9.396 -9.762 2.832 1.00 85.56 86 ALA A N 1
ATOM 621 C CA . ALA A 1 86 ? 9.027 -10.935 2.041 1.00 85.56 86 ALA A CA 1
ATOM 622 C C . ALA A 1 86 ? 7.845 -10.692 1.077 1.00 85.56 86 ALA A C 1
ATOM 624 O O . ALA A 1 86 ? 7.732 -11.389 0.071 1.00 85.56 86 ALA A O 1
ATOM 625 N N . ALA A 1 87 ? 6.970 -9.724 1.372 1.00 87.62 87 ALA A N 1
ATOM 626 C CA . ALA A 1 87 ? 5.778 -9.411 0.580 1.00 87.62 87 ALA A CA 1
ATOM 627 C C . ALA A 1 87 ? 5.932 -8.134 -0.262 1.00 87.62 87 ALA A C 1
ATOM 629 O O . ALA A 1 87 ? 5.339 -8.037 -1.336 1.00 87.62 87 ALA A O 1
ATOM 630 N N . VAL A 1 88 ? 6.742 -7.169 0.187 1.00 91.25 88 VAL A N 1
ATOM 631 C CA . VAL A 1 88 ? 6.856 -5.852 -0.460 1.00 91.25 88 VAL A CA 1
ATOM 632 C C . VAL A 1 88 ? 7.490 -5.921 -1.854 1.00 91.25 88 VAL A C 1
ATOM 634 O O . VAL A 1 88 ? 7.002 -5.276 -2.779 1.00 91.25 88 VAL A O 1
ATOM 637 N N . GLY A 1 89 ? 8.527 -6.745 -2.041 1.00 91.06 89 GLY A N 1
ATOM 638 C CA . GLY A 1 89 ? 9.187 -6.921 -3.339 1.00 91.06 89 GLY A CA 1
ATOM 639 C C . GLY A 1 89 ? 8.253 -7.521 -4.401 1.00 91.06 89 GLY A C 1
ATOM 640 O O . GLY A 1 89 ? 8.086 -6.929 -5.469 1.00 91.06 89 GLY A O 1
ATOM 641 N N . PRO A 1 90 ? 7.596 -8.666 -4.127 1.00 91.56 90 PRO A N 1
ATOM 642 C CA . PRO A 1 90 ? 6.572 -9.219 -5.013 1.00 91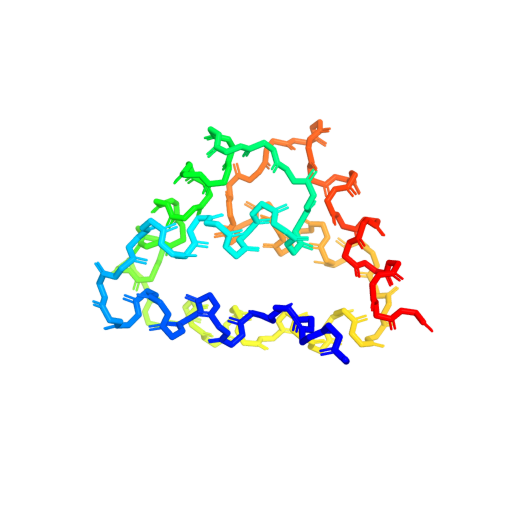.56 90 PRO A CA 1
ATOM 643 C C . PRO A 1 90 ? 5.423 -8.243 -5.302 1.00 91.56 90 PRO A C 1
ATOM 645 O O . PRO A 1 90 ? 5.024 -8.116 -6.459 1.00 91.56 90 PRO A O 1
ATOM 648 N N . ALA A 1 91 ? 4.940 -7.514 -4.289 1.00 92.00 91 ALA A N 1
ATOM 649 C CA . ALA A 1 91 ? 3.875 -6.526 -4.454 1.00 92.00 91 ALA A CA 1
ATOM 650 C C . ALA A 1 91 ? 4.285 -5.369 -5.378 1.00 92.00 91 ALA A C 1
ATOM 652 O O . ALA A 1 91 ? 3.519 -4.991 -6.265 1.00 92.00 91 ALA A O 1
ATOM 653 N N . ALA A 1 92 ? 5.507 -4.844 -5.228 1.00 91.88 92 ALA A N 1
ATOM 654 C CA . ALA A 1 92 ? 6.043 -3.802 -6.101 1.00 91.88 92 ALA A CA 1
ATOM 655 C C . ALA A 1 92 ? 6.132 -4.276 -7.559 1.00 91.88 92 ALA A C 1
ATOM 657 O O . ALA A 1 92 ? 5.697 -3.570 -8.467 1.00 91.88 92 ALA A O 1
ATOM 658 N N . LYS A 1 93 ? 6.623 -5.498 -7.793 1.00 91.06 93 LYS A N 1
ATOM 659 C CA . LYS A 1 93 ? 6.710 -6.083 -9.142 1.00 91.06 93 LYS A CA 1
ATOM 660 C C . LYS A 1 93 ? 5.343 -6.319 -9.769 1.00 91.06 93 LYS A C 1
ATOM 662 O O . LYS A 1 93 ? 5.152 -6.000 -10.940 1.00 91.06 93 LYS A O 1
ATOM 667 N N . HIS A 1 94 ? 4.395 -6.852 -8.997 1.00 90.62 94 HIS A N 1
ATOM 668 C CA . HIS A 1 94 ? 3.012 -7.039 -9.444 1.00 90.62 94 HIS A CA 1
ATOM 669 C C . HIS A 1 94 ? 2.382 -5.705 -9.833 1.00 90.62 94 HIS A C 1
ATOM 671 O O . HIS A 1 94 ? 1.778 -5.586 -10.897 1.00 90.62 94 HIS A O 1
ATOM 677 N N . LEU A 1 95 ? 2.587 -4.681 -9.006 1.00 89.06 95 LEU A N 1
ATOM 678 C CA . LEU A 1 95 ? 2.098 -3.341 -9.270 1.00 89.06 95 LEU A CA 1
ATOM 679 C C . LEU A 1 95 ? 2.725 -2.749 -10.537 1.00 89.06 95 LEU A C 1
ATOM 681 O O . LEU A 1 95 ? 1.994 -2.319 -11.420 1.00 89.06 95 LEU A O 1
ATOM 685 N N . LEU A 1 96 ? 4.048 -2.795 -10.694 1.00 88.94 96 LEU A N 1
ATOM 686 C CA . LEU A 1 96 ? 4.718 -2.295 -11.900 1.00 88.94 96 LEU A CA 1
ATOM 687 C C . LEU A 1 96 ? 4.268 -3.028 -13.171 1.00 88.94 96 LEU A C 1
ATOM 689 O O . LEU A 1 96 ? 4.066 -2.385 -14.197 1.00 88.94 96 LEU A O 1
ATOM 693 N N . ALA A 1 97 ? 4.046 -4.343 -13.106 1.00 87.81 97 ALA A N 1
ATOM 694 C CA . ALA A 1 97 ? 3.548 -5.125 -14.237 1.00 87.81 97 ALA A CA 1
ATOM 695 C C . ALA A 1 97 ? 2.129 -4.719 -14.674 1.00 87.81 97 ALA A C 1
ATOM 697 O O . ALA A 1 97 ? 1.794 -4.844 -15.848 1.00 87.81 97 ALA A O 1
ATOM 698 N N . ARG A 1 98 ? 1.295 -4.212 -13.754 1.00 84.81 98 ARG A N 1
ATOM 699 C CA . ARG A 1 98 ? -0.057 -3.709 -14.067 1.00 84.81 98 ARG A CA 1
ATOM 700 C C . ARG A 1 98 ? -0.051 -2.348 -14.764 1.00 84.81 98 ARG A C 1
ATOM 702 O O . ARG A 1 98 ? -1.044 -2.003 -15.397 1.00 84.81 98 ARG A O 1
ATOM 709 N N . TYR A 1 99 ? 1.026 -1.582 -14.611 1.00 78.06 99 TYR A N 1
ATOM 710 C CA . TYR A 1 99 ? 1.200 -0.238 -15.174 1.00 78.06 99 TYR A CA 1
ATOM 711 C C . TYR A 1 99 ? 2.229 -0.210 -16.325 1.00 78.06 99 TYR A C 1
ATOM 713 O O . TYR A 1 99 ? 2.642 0.869 -16.758 1.00 78.06 99 TYR A O 1
ATOM 721 N N . ALA A 1 100 ? 2.668 -1.382 -16.799 1.00 68.06 100 ALA A N 1
ATOM 722 C CA . ALA A 1 100 ? 3.591 -1.547 -17.920 1.00 68.06 100 ALA A CA 1
ATOM 723 C C . ALA A 1 100 ? 2.858 -1.569 -19.26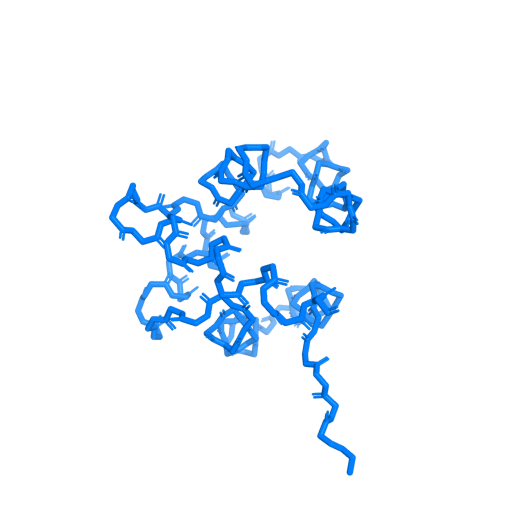5 1.00 68.06 100 ALA A C 1
ATOM 725 O O . ALA A 1 100 ? 3.437 -0.972 -20.202 1.00 68.06 100 ALA A O 1
#

Sequence (100 aa):
MSESVTFRDFAGALMNSDSEAASGVLTTLLGIDAGAAARATQHFQEQMAASPAFMMKAMGMRTVVEAKDEAQLVSLLSECFGLPDAAVGPAAKHLLARYA

Mean predicted aligned error: 4.14 Å

Radius of gyration: 12.33 Å; Cα contacts (8 Å, |Δi|>4): 105; chains: 1; bounding box: 30×27×33 Å

Secondary structure (DSSP, 8-state):
------HHHHHHHHHTT-HHHHHHHHHHHH---HHHHHHHHHHHHHHHHH-HHHHHHHHHHHHHHHTT-HHHHHHHHHHHH---HHHHHHHHHHHHHHT-

Foldseek 3Di:
DPPQQDVVQLVVCVVVVNLVSNLVSLCRQQVDDSVLSSQQSVQLNVVVVVDVVVVVLSVCLVVCLLVLPLVVNLVSSCNNRVDDPVRSNSSSVSNSVVVD